Protein AF-A0AAV4AFJ2-F1 (afdb_monomer_lite)

Radius of gyration: 14.66 Å; chains: 1; bounding box: 30×30×42 Å

Structure (mmCIF, N/CA/C/O backbone):
data_AF-A0AAV4AFJ2-F1
#
_entry.id   AF-A0AAV4AFJ2-F1
#
loop_
_atom_site.group_PDB
_atom_site.id
_atom_site.type_symbol
_atom_site.label_atom_id
_atom_site.label_alt_id
_atom_site.label_comp_id
_atom_site.label_asym_id
_atom_site.label_entity_id
_atom_site.label_seq_id
_atom_site.pdbx_PDB_ins_code
_atom_site.Cartn_x
_atom_site.Cartn_y
_atom_site.Cartn_z
_atom_site.occupancy
_atom_site.B_iso_or_equiv
_atom_site.auth_seq_id
_atom_site.auth_comp_id
_atom_site.auth_asym_id
_atom_site.auth_atom_id
_atom_site.pdbx_PDB_model_num
ATOM 1 N N . MET A 1 1 ? 9.706 7.459 7.595 1.00 44.84 1 MET A N 1
ATOM 2 C CA . MET A 1 1 ? 10.750 7.930 6.658 1.00 44.84 1 MET A CA 1
ATOM 3 C C . MET A 1 1 ? 10.017 8.641 5.539 1.00 44.84 1 MET A C 1
ATOM 5 O O . MET A 1 1 ? 9.090 8.034 5.045 1.00 44.84 1 MET A O 1
ATOM 9 N N . ASN A 1 2 ? 10.366 9.877 5.167 1.00 52.25 2 ASN A N 1
ATOM 10 C CA . ASN A 1 2 ? 9.759 10.516 3.989 1.00 52.25 2 ASN A CA 1
ATOM 11 C C . ASN A 1 2 ? 10.309 9.824 2.738 1.00 52.25 2 ASN A C 1
ATOM 13 O O . ASN A 1 2 ? 11.428 10.129 2.323 1.00 52.25 2 ASN A O 1
ATOM 17 N N . TYR A 1 3 ? 9.566 8.870 2.184 1.00 62.06 3 TYR A N 1
ATOM 18 C CA . TYR A 1 3 ? 9.943 8.241 0.928 1.00 62.06 3 TYR A CA 1
ATOM 19 C C . TYR A 1 3 ? 9.547 9.154 -0.242 1.00 62.06 3 TYR A C 1
ATOM 21 O O . TYR A 1 3 ? 8.507 9.818 -0.216 1.00 62.06 3 TYR A O 1
ATOM 29 N N . GLY A 1 4 ? 10.395 9.229 -1.263 1.00 70.25 4 GLY A N 1
ATOM 30 C CA . GLY A 1 4 ? 10.150 9.995 -2.479 1.00 70.25 4 GLY A CA 1
ATOM 31 C C . GLY A 1 4 ? 10.763 9.267 -3.665 1.00 70.25 4 GLY A C 1
ATOM 32 O O . GLY A 1 4 ? 11.885 8.780 -3.558 1.00 70.25 4 GLY A O 1
ATOM 33 N N . ASN A 1 5 ? 10.017 9.188 -4.766 1.00 81.81 5 ASN A N 1
ATOM 34 C CA . ASN A 1 5 ? 10.494 8.562 -5.996 1.00 81.81 5 ASN A CA 1
ATOM 35 C C . ASN A 1 5 ? 11.553 9.448 -6.664 1.00 81.81 5 ASN A C 1
ATOM 37 O O . ASN A 1 5 ? 11.414 10.673 -6.730 1.00 81.81 5 ASN A O 1
ATOM 41 N N . THR A 1 6 ? 12.607 8.820 -7.169 1.00 87.44 6 THR A N 1
ATOM 42 C CA . THR A 1 6 ? 13.637 9.456 -7.994 1.00 87.44 6 THR A CA 1
ATOM 43 C C . THR A 1 6 ? 13.087 9.850 -9.367 1.00 87.44 6 THR A C 1
ATOM 45 O O . THR A 1 6 ? 12.026 9.390 -9.787 1.00 87.44 6 THR A O 1
ATOM 48 N N . ALA A 1 7 ? 13.810 10.708 -10.095 1.00 86.50 7 ALA A N 1
ATOM 49 C CA . ALA A 1 7 ? 13.428 11.082 -11.459 1.00 86.50 7 ALA A CA 1
AT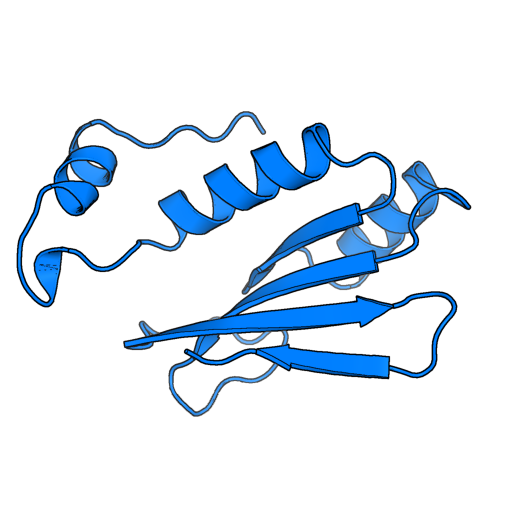OM 50 C C . ALA A 1 7 ? 13.344 9.859 -12.390 1.00 86.50 7 ALA A C 1
ATOM 52 O O . ALA A 1 7 ? 12.420 9.779 -13.195 1.00 86.50 7 ALA A O 1
ATOM 53 N N . ASP A 1 8 ? 14.258 8.900 -12.229 1.00 85.75 8 ASP A N 1
ATOM 54 C CA . ASP A 1 8 ? 14.280 7.662 -13.011 1.00 85.75 8 ASP A CA 1
ATOM 55 C C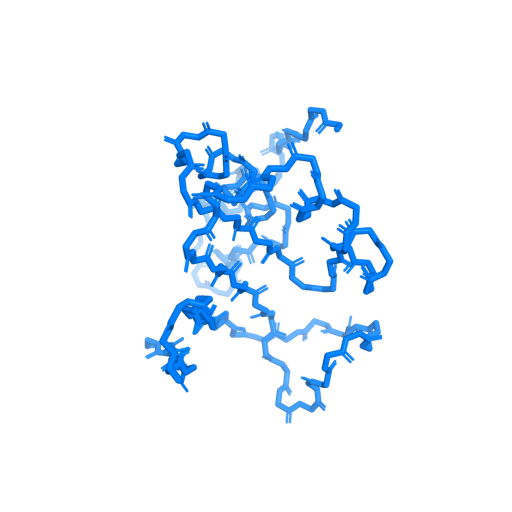 . ASP A 1 8 ? 13.061 6.785 -12.707 1.00 85.75 8 ASP A C 1
ATOM 57 O O . ASP A 1 8 ? 12.411 6.298 -13.625 1.00 85.75 8 ASP A O 1
ATOM 61 N N . GLU A 1 9 ? 12.697 6.638 -11.430 1.00 85.56 9 GLU A N 1
ATOM 62 C CA . GLU A 1 9 ? 11.477 5.924 -11.032 1.00 85.56 9 GLU A CA 1
ATOM 63 C C . GLU A 1 9 ? 10.235 6.609 -11.611 1.00 85.56 9 GLU A C 1
ATOM 65 O O . GLU A 1 9 ? 9.411 5.969 -12.257 1.00 85.56 9 GLU A O 1
ATOM 70 N N . MET A 1 10 ? 10.143 7.935 -11.505 1.00 86.81 10 MET A N 1
ATOM 71 C CA . MET A 1 10 ? 9.027 8.684 -12.085 1.00 86.81 10 MET A CA 1
ATOM 72 C C . MET A 1 10 ? 8.955 8.569 -13.616 1.00 86.81 10 MET A C 1
ATOM 74 O O . MET A 1 10 ? 7.856 8.602 -14.167 1.00 86.81 10 MET A O 1
ATOM 78 N N . ALA A 1 11 ? 10.085 8.406 -14.312 1.00 87.06 11 ALA A N 1
ATOM 79 C CA . ALA A 1 11 ? 10.113 8.228 -15.764 1.00 87.06 11 ALA A CA 1
ATOM 80 C C . ALA A 1 11 ? 9.483 6.897 -16.216 1.00 87.06 11 ALA A C 1
ATOM 82 O O . ALA A 1 11 ? 8.905 6.834 -17.304 1.00 87.06 11 ALA A O 1
ATOM 83 N N . VAL A 1 12 ? 9.515 5.859 -15.372 1.00 85.75 12 VAL A N 1
ATOM 84 C CA . VAL A 1 12 ? 8.851 4.567 -15.631 1.00 85.75 12 VAL A CA 1
ATOM 85 C C . VAL A 1 12 ? 7.347 4.760 -15.853 1.00 85.75 12 VAL A C 1
ATOM 87 O O . VAL A 1 12 ? 6.780 4.147 -16.750 1.00 85.75 12 VAL A O 1
ATOM 90 N N . LEU A 1 13 ? 6.704 5.689 -15.133 1.00 84.50 13 LEU A N 1
ATOM 91 C CA . LEU A 1 13 ? 5.270 5.988 -15.294 1.00 84.50 13 LEU A CA 1
ATOM 92 C C . LEU A 1 13 ? 4.903 6.523 -16.688 1.00 84.50 13 LEU A C 1
ATOM 94 O O . LEU A 1 13 ? 3.741 6.467 -17.081 1.00 84.50 13 LEU A O 1
ATOM 98 N N . CYS A 1 14 ? 5.879 7.065 -17.416 1.00 86.31 14 CYS A N 1
ATOM 99 C CA . CYS A 1 14 ? 5.705 7.619 -18.757 1.00 86.31 14 CYS A CA 1
ATOM 100 C C . CYS A 1 14 ? 6.124 6.641 -19.868 1.00 86.31 14 CYS A C 1
ATOM 102 O O . CYS A 1 14 ? 6.107 7.016 -21.039 1.00 86.31 14 CYS A O 1
ATOM 104 N N . SER A 1 15 ? 6.555 5.428 -19.513 1.00 84.88 15 SER A N 1
ATOM 105 C CA . SER A 1 15 ? 6.997 4.410 -20.472 1.00 84.88 15 SER A CA 1
ATOM 106 C C . SER A 1 15 ? 5.802 3.666 -21.085 1.00 84.88 15 SER A C 1
ATOM 108 O O . SER A 1 15 ? 4.663 3.853 -20.664 1.00 84.88 15 SER A O 1
ATOM 110 N N . GLU A 1 16 ? 6.039 2.811 -22.080 1.00 81.06 16 GLU A N 1
ATOM 111 C CA . GLU A 1 16 ? 4.997 1.991 -22.715 1.00 81.06 16 GLU A CA 1
ATOM 112 C C . GLU A 1 16 ? 5.236 0.492 -22.475 1.00 81.06 16 GLU A C 1
ATOM 114 O O . GLU A 1 16 ? 6.359 0.043 -22.244 1.00 81.06 16 GLU A O 1
ATOM 119 N N . GLY A 1 17 ? 4.170 -0.310 -22.541 1.00 74.44 17 GLY A N 1
ATOM 120 C CA . GLY A 1 17 ? 4.260 -1.765 -22.410 1.00 74.44 17 GLY A CA 1
ATOM 121 C C . GLY A 1 17 ? 4.694 -2.232 -21.015 1.00 74.44 17 GLY A C 1
ATOM 122 O O . GLY A 1 17 ? 4.227 -1.719 -20.000 1.00 74.44 17 GLY A O 1
ATOM 123 N N . GLN A 1 18 ? 5.559 -3.249 -20.960 1.00 67.00 18 GLN A N 1
ATOM 124 C CA . GLN A 1 18 ? 6.032 -3.838 -19.696 1.00 67.00 18 GLN A CA 1
ATOM 125 C C . GLN A 1 18 ? 6.981 -2.915 -18.921 1.00 67.00 18 GLN A C 1
ATOM 127 O O . GLN A 1 18 ? 7.083 -3.027 -17.702 1.00 67.00 18 GLN A O 1
ATOM 132 N N . ASP A 1 19 ? 7.610 -1.958 -19.605 1.00 74.06 19 ASP A N 1
ATOM 133 C CA . ASP A 1 19 ? 8.475 -0.958 -18.978 1.00 74.06 19 ASP A CA 1
ATOM 134 C C . ASP A 1 19 ? 7.672 0.135 -18.251 1.00 74.06 19 ASP A C 1
ATOM 136 O O . ASP A 1 19 ? 8.253 0.936 -17.532 1.00 74.06 19 ASP A O 1
ATOM 140 N N . CYS A 1 20 ? 6.339 0.158 -18.394 1.00 78.31 20 CYS A N 1
ATOM 141 C CA . CYS A 1 20 ? 5.428 1.066 -17.682 1.00 78.31 20 CYS A CA 1
ATOM 142 C C . CYS A 1 20 ? 4.925 0.497 -16.339 1.00 78.31 20 CYS A C 1
ATOM 144 O O . CYS A 1 20 ? 4.058 1.074 -15.679 1.00 78.31 20 CYS A O 1
ATOM 146 N N . TRP A 1 21 ? 5.400 -0.680 -15.921 1.00 84.00 21 TRP A N 1
ATOM 147 C CA . TRP A 1 21 ? 4.884 -1.303 -14.704 1.00 84.00 21 TRP A CA 1
ATOM 148 C C . TRP A 1 21 ? 5.236 -0.500 -13.457 1.00 84.00 21 TRP A C 1
ATOM 150 O O . TRP A 1 21 ? 6.367 -0.053 -13.263 1.00 84.00 21 TRP A O 1
ATOM 160 N N . LEU A 1 22 ? 4.251 -0.356 -12.568 1.00 85.62 22 LEU A N 1
ATOM 161 C CA . LEU A 1 22 ? 4.467 0.294 -11.284 1.00 85.62 22 LEU A CA 1
ATOM 162 C C . LEU A 1 22 ? 5.524 -0.475 -10.488 1.00 85.62 22 LEU A C 1
ATOM 164 O O . LEU A 1 22 ? 5.412 -1.685 -10.285 1.00 85.62 22 LEU A O 1
ATOM 168 N N . LEU A 1 23 ? 6.537 0.248 -10.021 1.00 84.75 23 LEU A N 1
ATOM 169 C CA . LEU A 1 23 ? 7.546 -0.263 -9.106 1.00 84.75 23 LEU A CA 1
ATOM 170 C C . LEU A 1 23 ? 6.987 -0.317 -7.680 1.00 84.75 23 LEU A C 1
ATOM 172 O O . LEU A 1 23 ? 6.101 0.460 -7.315 1.00 84.75 23 LEU A O 1
ATOM 176 N 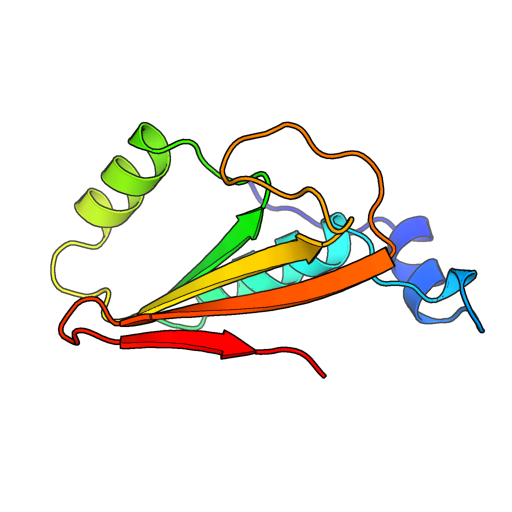N . SER A 1 24 ? 7.566 -1.167 -6.828 1.00 83.50 24 SER A N 1
ATOM 177 C CA . SER A 1 24 ? 7.222 -1.210 -5.397 1.00 83.50 24 SER A CA 1
ATOM 178 C C . SER A 1 24 ? 7.416 0.142 -4.704 1.00 83.50 24 SER A C 1
ATOM 180 O O . SER A 1 24 ? 6.712 0.440 -3.741 1.00 83.50 24 SER A O 1
ATOM 182 N N . SER A 1 25 ? 8.339 0.972 -5.199 1.00 84.38 25 SER A N 1
ATOM 183 C CA . SER A 1 25 ? 8.577 2.336 -4.723 1.00 84.38 25 SER A CA 1
ATOM 184 C C . SER A 1 25 ? 7.386 3.259 -4.983 1.00 84.38 25 SER A C 1
ATOM 186 O O . SER A 1 25 ? 6.939 3.952 -4.068 1.00 84.38 25 SER A O 1
ATOM 188 N N . HIS A 1 26 ? 6.781 3.175 -6.173 1.00 87.62 26 HIS A N 1
ATOM 189 C CA . HIS A 1 26 ? 5.561 3.915 -6.512 1.00 87.62 26 HIS A CA 1
ATOM 190 C C . HIS A 1 26 ? 4.404 3.540 -5.594 1.00 87.62 26 HIS A C 1
ATOM 192 O O . HIS A 1 26 ? 3.733 4.417 -5.046 1.00 87.62 26 HIS A O 1
ATOM 198 N N . ILE A 1 27 ? 4.198 2.236 -5.404 1.00 88.69 27 ILE A N 1
ATOM 199 C CA . ILE A 1 27 ? 3.136 1.710 -4.548 1.00 88.69 27 ILE A CA 1
ATOM 200 C C . ILE A 1 27 ? 3.370 2.127 -3.093 1.00 88.69 27 ILE A C 1
ATOM 202 O O . ILE A 1 27 ? 2.473 2.682 -2.465 1.00 88.69 27 ILE A O 1
ATOM 206 N N . SER A 1 28 ? 4.580 1.939 -2.566 1.00 87.38 28 SER A N 1
ATOM 207 C CA . SER A 1 28 ? 4.919 2.312 -1.185 1.00 87.38 28 SER A CA 1
ATOM 208 C C . SER A 1 28 ? 4.703 3.802 -0.929 1.00 87.38 28 SER A C 1
ATOM 210 O O . SER A 1 28 ? 4.076 4.168 0.064 1.00 87.38 28 SER A O 1
ATOM 212 N N . TRP A 1 29 ? 5.152 4.659 -1.852 1.00 87.88 29 TRP A N 1
ATOM 213 C CA . TRP A 1 29 ? 4.926 6.100 -1.775 1.00 87.88 29 TRP A CA 1
ATOM 214 C C . TRP A 1 29 ? 3.432 6.444 -1.757 1.00 87.88 29 TRP A C 1
ATOM 216 O O . TRP A 1 29 ? 2.980 7.203 -0.899 1.00 87.88 29 TRP A O 1
ATOM 226 N N . LEU A 1 30 ? 2.650 5.868 -2.676 1.00 90.94 30 LEU A N 1
ATOM 227 C CA . LEU A 1 30 ? 1.214 6.120 -2.773 1.00 90.94 30 LEU A CA 1
ATOM 228 C C . LEU A 1 30 ? 0.478 5.698 -1.495 1.00 90.94 30 LEU A C 1
ATOM 230 O O . LEU A 1 30 ? -0.354 6.449 -0.985 1.00 90.94 30 LEU A O 1
ATOM 234 N N . LEU A 1 31 ? 0.798 4.521 -0.954 1.00 90.75 31 LEU A N 1
ATOM 235 C CA . LEU A 1 31 ? 0.167 3.997 0.257 1.00 90.75 31 LEU A CA 1
ATOM 236 C C . LEU A 1 31 ? 0.584 4.773 1.510 1.00 90.75 31 LEU A C 1
ATOM 238 O O . LEU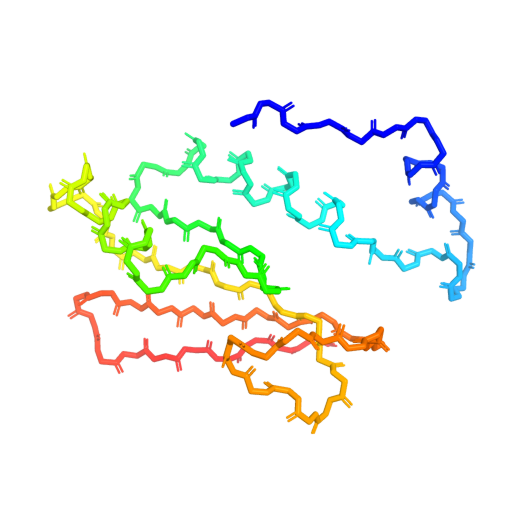 A 1 31 ? -0.243 4.969 2.400 1.00 90.75 31 LEU A O 1
ATOM 242 N N . GLU A 1 32 ? 1.811 5.297 1.569 1.00 87.88 32 GLU A N 1
ATOM 243 C CA . GLU A 1 32 ? 2.212 6.231 2.625 1.00 87.88 32 GLU A CA 1
ATOM 244 C C . GLU A 1 32 ? 1.342 7.496 2.580 1.00 87.88 32 GLU A C 1
ATOM 246 O O . GLU A 1 32 ? 0.786 7.904 3.603 1.00 87.88 32 GLU A O 1
ATOM 251 N N . LYS A 1 33 ? 1.147 8.090 1.391 1.00 90.62 33 LYS A N 1
ATOM 252 C CA . LYS A 1 33 ? 0.258 9.255 1.236 1.00 90.62 33 LYS A CA 1
ATOM 253 C C . LYS A 1 33 ? -1.184 8.922 1.601 1.00 90.62 33 LYS A C 1
ATOM 255 O O . LYS A 1 33 ? -1.798 9.687 2.339 1.00 90.62 33 LYS A O 1
ATOM 260 N N . ALA A 1 34 ? -1.695 7.770 1.176 1.00 91.25 34 ALA A N 1
ATOM 261 C CA . ALA A 1 34 ? -3.034 7.319 1.542 1.00 91.25 34 ALA A CA 1
ATOM 262 C C . ALA A 1 34 ? -3.187 7.150 3.065 1.00 91.25 34 ALA A C 1
ATOM 264 O O . ALA A 1 34 ? -4.151 7.648 3.632 1.00 91.25 34 ALA A O 1
ATOM 265 N N . THR A 1 35 ? -2.209 6.548 3.744 1.00 89.19 35 THR A N 1
ATOM 266 C CA . THR A 1 35 ? -2.208 6.351 5.209 1.00 89.19 35 THR A CA 1
ATOM 267 C C . THR A 1 35 ? -2.156 7.662 5.997 1.00 89.19 35 THR A C 1
ATOM 269 O O . THR A 1 35 ? -2.624 7.732 7.136 1.00 89.19 35 THR A O 1
ATOM 272 N N . ILE A 1 36 ? -1.540 8.700 5.424 1.00 87.75 36 ILE A N 1
ATOM 273 C CA . ILE A 1 36 ? -1.520 10.049 6.003 1.00 87.75 36 ILE A CA 1
ATOM 274 C C . ILE A 1 36 ? -2.864 10.750 5.768 1.00 87.75 36 ILE A C 1
ATOM 276 O O . ILE A 1 36 ? -3.364 11.428 6.662 1.00 87.75 36 ILE A O 1
ATOM 280 N N . SER A 1 37 ? -3.447 10.601 4.577 1.00 90.38 37 SER A N 1
ATOM 281 C CA . SER A 1 37 ? -4.703 11.260 4.203 1.00 90.38 37 SER A CA 1
ATOM 282 C C . SER A 1 37 ? -5.955 10.591 4.777 1.00 90.38 37 SER A C 1
ATOM 284 O O . SER A 1 37 ? -6.982 11.254 4.897 1.00 90.38 37 SER A O 1
ATOM 286 N N . GLN A 1 38 ? -5.890 9.306 5.125 1.00 89.69 38 GLN A N 1
ATOM 287 C CA . GLN A 1 38 ? -7.011 8.527 5.649 1.00 89.69 38 GLN A CA 1
ATOM 288 C C . GLN A 1 38 ? -6.820 8.266 7.145 1.00 89.69 38 GLN A C 1
ATOM 290 O O . GLN A 1 38 ? -5.968 7.476 7.548 1.00 89.69 38 GLN A O 1
ATOM 295 N N . ALA A 1 39 ? -7.628 8.922 7.980 1.00 86.19 39 ALA A N 1
ATOM 296 C CA . ALA A 1 39 ? -7.510 8.819 9.437 1.00 86.19 39 ALA A CA 1
ATOM 297 C C . ALA A 1 39 ? -7.817 7.406 9.966 1.00 86.19 39 ALA A C 1
ATOM 299 O O . ALA A 1 39 ? -7.176 6.947 10.908 1.00 86.19 39 ALA A O 1
ATOM 300 N N . GLU A 1 40 ? -8.771 6.713 9.338 1.00 91.25 40 GLU A N 1
ATOM 301 C CA . GLU A 1 40 ? -9.283 5.415 9.800 1.00 91.25 40 GLU A CA 1
ATOM 302 C C . GLU A 1 40 ? -8.695 4.219 9.037 1.00 91.25 40 GLU A C 1
ATOM 304 O O . GLU A 1 40 ? -9.141 3.084 9.219 1.00 91.25 40 GLU A O 1
ATOM 309 N N . ALA A 1 41 ? -7.691 4.452 8.188 1.00 90.69 41 ALA A N 1
ATOM 310 C CA . ALA A 1 41 ? -7.080 3.410 7.378 1.00 90.69 41 ALA A CA 1
ATOM 311 C C . ALA A 1 41 ? -5.557 3.374 7.515 1.00 90.69 41 ALA A C 1
ATOM 313 O O . ALA A 1 41 ? -4.893 4.398 7.694 1.00 90.69 41 ALA A O 1
ATOM 314 N N . ILE A 1 42 ? -4.999 2.171 7.392 1.00 90.00 42 ILE A N 1
ATOM 315 C CA . ILE A 1 42 ? -3.561 1.962 7.212 1.00 90.00 42 ILE A CA 1
ATOM 316 C C . ILE A 1 42 ? -3.357 1.237 5.887 1.00 90.00 42 ILE A C 1
ATOM 318 O O . ILE A 1 42 ? -3.946 0.185 5.651 1.00 90.00 42 ILE A O 1
ATOM 322 N N . CYS A 1 43 ? -2.503 1.794 5.037 1.00 91.00 43 CYS A N 1
ATOM 323 C CA . CYS A 1 43 ? -2.196 1.266 3.717 1.00 91.00 43 CYS A CA 1
ATOM 324 C C . CYS A 1 43 ? -0.727 0.830 3.659 1.00 91.00 43 CYS A C 1
ATOM 326 O O . CYS A 1 43 ? 0.167 1.613 3.979 1.00 91.00 43 CYS A O 1
ATOM 328 N N . LEU A 1 44 ? -0.464 -0.409 3.243 1.00 88.12 44 LEU A N 1
ATOM 329 C CA . LEU A 1 44 ? 0.853 -1.045 3.328 1.00 88.12 44 LEU A CA 1
ATOM 330 C C . LEU A 1 44 ? 1.204 -1.784 2.039 1.00 88.12 44 LEU A C 1
ATOM 332 O O . LEU A 1 44 ? 0.387 -2.526 1.500 1.00 88.12 44 LEU A O 1
ATOM 336 N N . CYS A 1 45 ? 2.437 -1.612 1.565 1.00 85.94 45 CYS A N 1
ATOM 337 C CA . CYS A 1 45 ? 2.987 -2.420 0.479 1.00 85.94 45 CYS A CA 1
ATOM 338 C C . CYS A 1 45 ? 3.712 -3.631 1.072 1.00 85.94 45 CYS A C 1
ATOM 340 O O . CYS A 1 45 ? 4.470 -3.473 2.028 1.00 85.94 45 CYS A O 1
ATOM 342 N N . LEU A 1 46 ? 3.509 -4.818 0.503 1.00 80.06 46 LEU A N 1
ATOM 343 C CA . LEU A 1 46 ? 4.221 -6.036 0.869 1.00 80.06 46 LEU A CA 1
ATOM 344 C C . LEU A 1 46 ? 5.426 -6.297 -0.062 1.00 80.06 46 LEU A C 1
ATOM 346 O O . LEU A 1 46 ? 5.341 -5.979 -1.252 1.00 80.06 46 LEU A O 1
ATOM 350 N N . PRO A 1 47 ? 6.533 -6.883 0.446 1.00 67.56 47 PRO A N 1
ATOM 351 C CA . PRO A 1 47 ? 6.794 -7.188 1.855 1.00 67.56 47 PRO A CA 1
ATOM 352 C C . PRO A 1 47 ? 6.928 -5.896 2.674 1.00 67.56 47 PRO A C 1
ATOM 354 O O . PRO A 1 47 ? 7.694 -4.999 2.332 1.00 67.56 47 PRO A O 1
ATOM 357 N N . GLY A 1 48 ? 6.106 -5.802 3.715 1.00 67.69 48 GLY A N 1
ATOM 358 C CA . GLY A 1 48 ? 5.883 -4.588 4.489 1.00 67.69 48 GLY A CA 1
ATOM 359 C C . GLY A 1 48 ? 6.367 -4.753 5.924 1.00 67.69 48 GLY A C 1
ATOM 360 O O . GLY A 1 48 ? 7.153 -5.666 6.192 1.00 67.69 48 GLY A O 1
ATOM 361 N N . PRO A 1 49 ? 5.900 -3.901 6.852 1.00 69.50 49 PRO A N 1
ATOM 362 C CA . PRO A 1 49 ? 6.257 -4.026 8.256 1.00 69.50 49 PRO A CA 1
ATOM 363 C C . PRO A 1 49 ? 5.965 -5.432 8.782 1.00 69.50 49 PRO A C 1
ATOM 365 O O . PRO A 1 49 ? 4.946 -6.045 8.448 1.00 69.50 49 PRO A O 1
ATOM 368 N N . GLY A 1 50 ? 6.873 -5.943 9.614 1.00 74.94 50 GLY A N 1
ATOM 369 C CA . GLY A 1 50 ? 6.679 -7.227 10.282 1.00 74.94 50 GLY A CA 1
ATOM 370 C C . GLY A 1 50 ? 5.458 -7.203 11.216 1.00 74.94 50 GLY A C 1
ATOM 371 O O . GLY A 1 50 ? 4.954 -6.127 11.551 1.00 74.94 50 GLY A O 1
ATOM 372 N N . PRO A 1 51 ? 4.988 -8.369 11.698 1.00 77.44 51 PRO A N 1
ATOM 373 C CA . PRO A 1 51 ? 3.848 -8.445 12.616 1.00 77.44 51 PRO A CA 1
ATOM 374 C C . PRO A 1 51 ? 3.986 -7.536 13.849 1.00 77.44 51 PRO A C 1
ATOM 376 O O . PRO A 1 51 ? 3.010 -6.932 14.283 1.00 77.44 51 PRO A O 1
ATOM 379 N N . GLU A 1 52 ? 5.203 -7.392 14.378 1.00 80.94 52 GLU A N 1
ATOM 380 C CA . GLU A 1 52 ? 5.502 -6.532 15.530 1.00 80.94 52 GLU A CA 1
ATOM 381 C C . GLU A 1 52 ? 5.350 -5.038 15.203 1.00 80.94 52 GLU A C 1
ATOM 383 O O . GLU A 1 52 ? 4.745 -4.290 15.968 1.00 80.94 52 GLU A O 1
ATOM 388 N N . GLU A 1 53 ? 5.847 -4.594 14.046 1.00 80.88 53 GLU A N 1
ATOM 389 C CA . GLU A 1 53 ? 5.723 -3.203 13.588 1.00 80.88 53 GLU A CA 1
ATOM 390 C C . GLU A 1 53 ? 4.269 -2.848 13.262 1.00 80.88 53 GLU A C 1
ATOM 392 O O . GLU A 1 53 ? 3.793 -1.769 13.617 1.00 80.88 53 GLU A O 1
ATOM 397 N N . LEU A 1 54 ? 3.538 -3.785 12.652 1.00 78.94 54 LEU A N 1
ATOM 398 C CA . LEU A 1 54 ? 2.093 -3.697 12.459 1.00 78.94 54 LEU A CA 1
ATOM 399 C C . LEU A 1 54 ? 1.365 -3.527 13.790 1.00 78.94 54 LEU A C 1
ATOM 401 O O . LEU A 1 54 ? 0.530 -2.635 13.930 1.00 78.94 54 LEU A O 1
ATOM 405 N N . GLN A 1 55 ? 1.707 -4.347 14.784 1.00 81.56 55 GLN A N 1
ATOM 406 C CA . GLN A 1 55 ? 1.116 -4.251 16.111 1.00 81.56 55 GLN A CA 1
ATOM 407 C C . GLN A 1 55 ? 1.403 -2.887 16.750 1.00 81.56 55 GLN A C 1
ATOM 409 O O . GLN A 1 55 ? 0.488 -2.269 17.289 1.00 81.56 55 GLN A O 1
ATOM 414 N N . GLN A 1 56 ? 2.630 -2.371 16.644 1.00 83.19 56 GLN A N 1
ATOM 415 C CA . GLN A 1 56 ? 2.968 -1.030 17.134 1.00 83.19 56 GLN A CA 1
ATOM 416 C C . GLN A 1 56 ? 2.169 0.066 16.416 1.00 83.19 56 GLN A C 1
ATOM 418 O O . GLN A 1 56 ? 1.619 0.950 17.074 1.00 83.19 56 GLN A O 1
ATOM 423 N N . LEU A 1 57 ? 2.024 -0.011 15.090 1.00 78.50 57 LEU A N 1
ATOM 424 C CA . LEU A 1 57 ? 1.191 0.918 14.319 1.00 78.50 57 LEU A CA 1
ATOM 425 C C . LEU A 1 57 ? -0.265 0.902 14.804 1.00 78.50 57 LEU A C 1
ATOM 427 O O . LEU A 1 57 ? -0.840 1.963 15.055 1.00 78.50 57 LEU A O 1
ATOM 431 N N . PHE A 1 58 ? -0.827 -0.284 15.031 1.00 79.44 58 PHE A N 1
ATOM 432 C CA . PHE A 1 58 ? -2.155 -0.444 15.621 1.00 79.44 58 PHE A CA 1
ATOM 433 C C . PHE A 1 58 ? -2.271 0.178 17.012 1.00 79.44 58 PHE A C 1
ATOM 435 O O . PHE A 1 58 ? -3.257 0.856 17.300 1.00 79.44 58 PHE A O 1
ATOM 442 N N . LEU A 1 59 ? -1.264 -0.015 17.867 1.00 83.12 59 LEU A N 1
ATOM 443 C CA . LEU A 1 59 ? -1.238 0.559 19.212 1.00 83.12 59 LEU A CA 1
ATOM 444 C C . LEU A 1 59 ? -1.211 2.092 19.174 1.00 83.12 59 LEU A C 1
ATOM 446 O O . LEU A 1 59 ? -1.941 2.734 19.925 1.00 83.12 59 LEU A O 1
ATOM 450 N N . THR A 1 60 ? -0.428 2.688 18.268 1.00 82.44 60 THR A N 1
ATOM 451 C CA . THR A 1 60 ? -0.341 4.155 18.137 1.00 82.44 60 THR A CA 1
ATOM 452 C C . THR A 1 60 ? -1.629 4.811 17.639 1.00 82.44 60 THR A C 1
ATOM 454 O O . THR A 1 60 ? -1.845 5.993 17.898 1.00 82.44 60 THR A O 1
ATOM 457 N N . ARG A 1 61 ? -2.492 4.060 16.945 1.00 81.06 61 ARG A N 1
ATOM 458 C CA . ARG A 1 61 ? -3.760 4.543 16.375 1.00 81.06 61 ARG A CA 1
ATOM 459 C C . ARG A 1 61 ? -4.984 3.861 17.006 1.00 81.06 61 ARG A C 1
ATOM 461 O O . ARG A 1 61 ? -6.022 3.711 16.358 1.00 81.06 61 ARG A O 1
ATOM 468 N N . GLN A 1 62 ? -4.849 3.416 18.260 1.00 70.50 62 GLN A N 1
ATOM 469 C CA . GLN A 1 62 ? -5.848 2.610 18.965 1.00 70.50 62 GLN A CA 1
ATOM 470 C C . GLN A 1 62 ? -7.265 3.194 18.867 1.00 70.50 62 GLN A C 1
ATOM 472 O O . GLN A 1 62 ? -7.508 4.343 19.233 1.00 70.50 62 GLN A O 1
ATOM 477 N N . GLY A 1 63 ? -8.200 2.370 18.385 1.00 73.44 63 GLY A N 1
ATOM 478 C CA . GLY A 1 63 ? -9.625 2.698 18.278 1.00 73.44 63 GLY A CA 1
ATOM 479 C C . GLY A 1 63 ? -10.016 3.588 17.094 1.00 73.44 63 GLY A C 1
ATOM 480 O O . GLY A 1 63 ? -11.193 3.897 16.955 1.00 73.44 63 GLY A O 1
ATOM 481 N N . GLN A 1 64 ? -9.066 4.005 16.250 1.00 84.62 64 GLN A N 1
ATOM 482 C CA . GLN A 1 64 ? -9.347 4.835 15.070 1.00 84.62 64 GLN A CA 1
ATOM 483 C C . GLN A 1 64 ? -9.300 4.039 13.764 1.00 84.62 64 GLN A C 1
ATOM 485 O O . GLN A 1 64 ? -9.970 4.400 12.803 1.00 84.62 64 GLN A O 1
ATOM 490 N N . ILE A 1 65 ? -8.516 2.960 13.717 1.00 89.31 65 ILE A N 1
ATOM 491 C CA . ILE A 1 65 ? -8.338 2.167 12.498 1.00 89.31 65 ILE A CA 1
ATOM 492 C C . ILE A 1 65 ? -9.489 1.191 12.316 1.00 89.31 65 ILE A C 1
ATOM 494 O O . ILE A 1 65 ? -9.678 0.289 13.129 1.00 89.31 65 ILE A O 1
ATOM 498 N N . LYS A 1 66 ? -10.194 1.347 11.198 1.00 90.69 66 LYS A N 1
ATOM 499 C CA . LYS A 1 66 ? -11.282 0.467 10.766 1.00 90.69 66 LYS A CA 1
ATOM 500 C C . LYS A 1 66 ? -10.876 -0.446 9.622 1.00 90.69 66 LYS A C 1
ATOM 502 O O . LYS A 1 66 ? -11.442 -1.527 9.485 1.00 90.69 66 LYS A O 1
ATOM 507 N N . THR A 1 67 ? -9.890 -0.040 8.822 1.00 90.94 67 THR A N 1
ATOM 508 C CA . THR A 1 67 ? -9.538 -0.759 7.595 1.00 90.94 67 THR A CA 1
ATOM 509 C C . THR A 1 67 ? -8.032 -0.838 7.390 1.00 90.94 67 THR A C 1
ATOM 511 O O . THR A 1 67 ? -7.305 0.144 7.556 1.00 90.94 67 THR A O 1
ATOM 514 N N . LEU A 1 68 ? -7.561 -2.010 6.975 1.00 90.38 68 LEU A N 1
ATOM 515 C CA . LEU A 1 68 ? -6.217 -2.204 6.448 1.00 90.38 68 LEU A CA 1
ATOM 516 C C . LEU A 1 68 ? -6.279 -2.455 4.951 1.00 90.38 68 LEU A C 1
ATOM 518 O O . LEU A 1 68 ? -7.058 -3.283 4.487 1.00 90.38 68 LEU A O 1
ATOM 522 N N . PHE A 1 69 ? -5.401 -1.788 4.219 1.00 92.00 69 PHE A N 1
ATOM 523 C CA . PHE A 1 69 ? -5.166 -2.026 2.805 1.00 92.00 69 PHE A CA 1
ATOM 524 C C . PHE A 1 69 ? -3.760 -2.593 2.639 1.00 92.00 69 PHE A C 1
ATOM 526 O O . PHE A 1 69 ? -2.782 -1.949 3.014 1.00 92.00 69 PHE A O 1
ATOM 533 N N . PHE A 1 70 ? -3.646 -3.778 2.054 1.00 89.81 70 PHE A N 1
ATOM 534 C CA . PHE A 1 70 ? -2.371 -4.382 1.690 1.00 89.81 70 PHE A CA 1
ATOM 535 C C . PHE A 1 70 ? -2.269 -4.469 0.178 1.00 89.81 70 PHE A C 1
ATOM 537 O O . PHE A 1 70 ? -3.134 -5.053 -0.465 1.00 89.81 70 PHE A O 1
ATOM 544 N N . VAL A 1 71 ? -1.194 -3.942 -0.393 1.00 89.75 71 VAL A N 1
ATOM 545 C CA . VAL A 1 71 ? -0.863 -4.168 -1.799 1.00 89.75 71 VAL A CA 1
ATOM 546 C C . VAL A 1 71 ? 0.322 -5.108 -1.861 1.00 89.75 71 VAL A C 1
ATOM 548 O O . VAL A 1 71 ? 1.333 -4.867 -1.207 1.00 89.75 71 VAL A O 1
ATOM 551 N N . THR A 1 72 ? 0.217 -6.175 -2.643 1.00 86.44 72 THR A N 1
ATOM 552 C CA . THR A 1 72 ? 1.328 -7.108 -2.858 1.00 86.44 72 THR A CA 1
ATOM 553 C C . THR A 1 72 ? 1.578 -7.298 -4.338 1.00 86.44 72 THR A C 1
ATOM 555 O O . THR A 1 72 ? 0.651 -7.252 -5.150 1.00 86.44 72 THR A O 1
ATOM 558 N N . ASN A 1 73 ? 2.844 -7.516 -4.681 1.00 83.00 73 ASN A N 1
ATOM 559 C CA . ASN A 1 73 ? 3.212 -7.939 -6.018 1.00 83.00 73 ASN A CA 1
ATOM 560 C C . ASN A 1 73 ? 3.042 -9.461 -6.089 1.00 83.00 73 ASN A C 1
ATOM 562 O O . ASN A 1 73 ? 3.752 -10.200 -5.418 1.00 83.00 73 ASN A O 1
ATOM 566 N N . ASN A 1 74 ? 2.041 -9.936 -6.815 1.00 70.88 74 ASN A N 1
ATOM 567 C CA . ASN A 1 74 ? 1.757 -11.351 -6.937 1.00 70.88 74 ASN A CA 1
ATOM 568 C C . ASN A 1 74 ? 2.672 -11.982 -7.999 1.00 70.88 74 ASN A C 1
ATOM 570 O O . ASN A 1 74 ? 2.586 -11.667 -9.186 1.00 70.88 74 ASN A O 1
ATOM 574 N N . ASP A 1 75 ? 3.527 -12.911 -7.572 1.00 67.19 75 ASP A N 1
ATOM 575 C CA . ASP A 1 75 ? 4.267 -13.818 -8.461 1.00 67.19 75 ASP A CA 1
ATOM 576 C C . ASP A 1 75 ? 3.614 -15.212 -8.581 1.00 67.19 75 ASP A C 1
ATOM 578 O O . ASP A 1 75 ? 4.166 -16.108 -9.218 1.00 67.19 75 ASP A O 1
ATOM 582 N N . GLY A 1 76 ? 2.446 -15.409 -7.958 1.00 57.12 76 GLY A N 1
ATOM 583 C CA . GLY A 1 76 ? 1.719 -16.676 -7.897 1.00 57.12 76 GLY A CA 1
ATOM 584 C C . GLY A 1 76 ? 2.147 -17.620 -6.767 1.00 57.12 76 GLY A C 1
ATOM 585 O O . GLY A 1 76 ? 1.553 -18.689 -6.640 1.00 57.12 76 GLY A O 1
ATOM 586 N N . THR A 1 77 ? 3.151 -17.268 -5.947 1.00 55.12 77 THR A N 1
ATOM 587 C CA . THR A 1 77 ? 3.740 -18.193 -4.947 1.00 55.12 77 THR A CA 1
ATOM 588 C C . THR A 1 77 ? 4.000 -17.619 -3.548 1.00 55.12 77 THR A C 1
ATOM 590 O O . THR A 1 77 ? 3.908 -18.337 -2.562 1.00 55.12 77 THR A O 1
ATOM 593 N N . SER A 1 78 ? 4.263 -16.332 -3.404 1.00 52.34 78 SER A N 1
ATOM 594 C CA . SER A 1 78 ? 3.248 -15.417 -2.886 1.00 52.34 78 SER A CA 1
ATOM 595 C C . SER A 1 78 ? 2.894 -15.311 -1.381 1.00 52.34 78 SER A C 1
ATOM 597 O O . SER A 1 78 ? 1.916 -14.626 -1.098 1.00 52.34 78 SER A O 1
ATOM 599 N N . PHE A 1 79 ? 3.525 -15.984 -0.405 1.00 51.81 79 PHE A N 1
ATOM 600 C CA . PHE A 1 79 ? 3.017 -15.974 0.995 1.00 51.81 79 PHE A CA 1
ATOM 601 C C . PHE A 1 79 ? 3.388 -14.708 1.797 1.00 51.8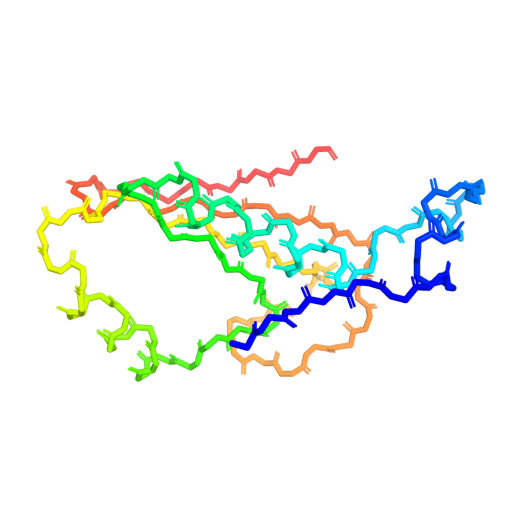1 79 PHE A C 1
ATOM 603 O O . PHE A 1 79 ? 4.470 -14.141 1.621 1.00 51.81 79 PHE A O 1
ATOM 610 N N . PHE A 1 80 ? 2.514 -14.292 2.729 1.00 48.03 80 PHE A N 1
ATOM 611 C CA . PHE A 1 80 ? 2.750 -13.171 3.656 1.00 48.03 80 PHE A CA 1
ATOM 612 C C . PHE A 1 80 ? 4.127 -13.309 4.338 1.00 48.03 80 PHE A C 1
ATOM 614 O O . PHE A 1 80 ? 4.478 -14.390 4.808 1.00 48.03 80 PHE A O 1
ATOM 621 N N . ALA A 1 81 ? 4.904 -12.222 4.390 1.00 44.25 81 ALA A N 1
ATOM 622 C CA . ALA A 1 81 ? 6.244 -12.159 4.994 1.00 44.25 81 ALA A CA 1
ATOM 623 C C . ALA A 1 81 ? 7.355 -13.012 4.336 1.00 44.25 81 ALA A C 1
ATOM 625 O O . ALA A 1 81 ? 8.416 -13.197 4.933 1.00 44.25 81 ALA A O 1
ATOM 626 N N . THR A 1 82 ? 7.176 -13.478 3.095 1.00 46.28 82 THR A N 1
ATOM 627 C CA . THR A 1 82 ? 8.303 -14.005 2.307 1.00 46.28 82 THR A CA 1
ATOM 628 C C . THR A 1 82 ? 8.980 -12.880 1.510 1.00 46.28 82 THR A C 1
ATOM 630 O O . THR A 1 82 ? 8.287 -12.058 0.910 1.00 46.28 82 THR A O 1
ATOM 633 N N . PRO A 1 83 ? 10.323 -12.783 1.494 1.00 45.31 83 PRO A N 1
ATOM 634 C CA . PRO A 1 83 ? 11.019 -11.846 0.617 1.00 45.31 83 PRO A CA 1
ATOM 635 C C . PRO A 1 83 ? 10.804 -12.280 -0.841 1.00 45.31 83 PRO A C 1
ATOM 637 O O . PRO A 1 83 ? 11.372 -13.275 -1.291 1.00 45.31 83 PRO A O 1
ATOM 640 N N . GLN A 1 84 ? 9.933 -11.573 -1.561 1.00 53.22 84 GLN A N 1
ATOM 641 C CA . GLN A 1 84 ? 9.493 -11.973 -2.898 1.00 53.22 84 GLN A CA 1
ATOM 642 C C . GLN A 1 84 ? 10.459 -11.566 -4.011 1.00 53.22 84 GLN A C 1
ATOM 644 O O . GLN A 1 84 ? 11.112 -10.520 -3.979 1.00 53.22 84 GLN A O 1
ATOM 649 N N . ARG A 1 85 ? 10.498 -12.429 -5.033 1.00 51.62 85 ARG A N 1
ATOM 650 C CA . ARG A 1 85 ? 11.016 -12.139 -6.373 1.00 51.62 85 ARG A CA 1
ATOM 651 C C . ARG A 1 85 ? 10.025 -11.233 -7.120 1.00 51.62 85 ARG A C 1
ATOM 653 O O . ARG A 1 85 ? 8.882 -11.082 -6.714 1.00 51.62 85 ARG A O 1
ATOM 660 N N . ARG A 1 86 ? 10.482 -10.621 -8.220 1.00 57.94 86 ARG A N 1
ATOM 661 C CA . ARG A 1 86 ? 9.676 -9.747 -9.093 1.00 57.94 86 ARG A CA 1
ATOM 662 C C . ARG A 1 86 ? 8.454 -10.508 -9.631 1.00 57.94 86 ARG A C 1
ATOM 664 O O . ARG 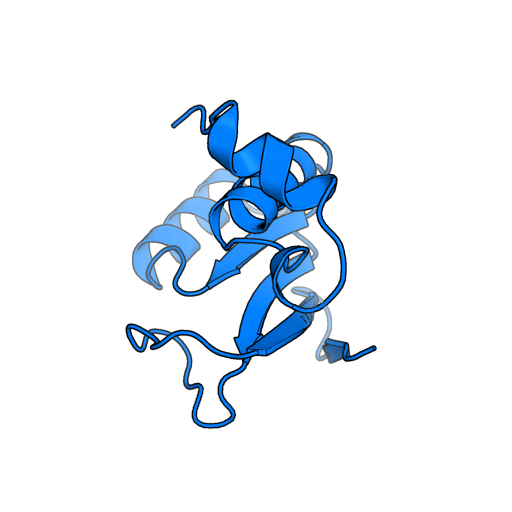A 1 86 ? 8.612 -11.299 -10.559 1.00 57.94 86 ARG A O 1
ATOM 671 N N . GLY A 1 87 ? 7.274 -10.279 -9.063 1.00 66.19 87 GLY A N 1
ATOM 672 C CA . GLY A 1 87 ? 6.020 -10.676 -9.696 1.00 66.19 87 GLY A CA 1
ATOM 673 C C . GLY A 1 87 ? 5.638 -9.709 -10.819 1.00 66.19 87 GLY A C 1
ATOM 674 O O . GLY A 1 87 ? 6.307 -8.694 -11.054 1.00 66.19 87 GLY A O 1
ATOM 675 N N . CYS A 1 88 ? 4.584 -10.060 -11.548 1.00 77.19 88 CYS A N 1
ATOM 676 C CA . CYS A 1 88 ? 4.125 -9.328 -12.727 1.00 77.19 88 CYS A CA 1
ATOM 677 C C . CYS A 1 88 ? 2.778 -8.634 -12.556 1.00 77.19 88 CYS A C 1
ATOM 679 O O . CYS A 1 88 ? 2.237 -8.090 -13.517 1.00 77.19 88 CYS A O 1
ATOM 681 N N . HIS A 1 89 ? 2.228 -8.682 -11.348 1.00 84.50 89 HIS A N 1
ATOM 682 C CA . HIS A 1 89 ? 0.845 -8.322 -11.116 1.00 84.50 89 HIS A CA 1
ATOM 683 C C . HIS A 1 89 ? 0.668 -7.713 -9.735 1.00 84.50 89 HIS A C 1
ATOM 685 O O . HIS A 1 89 ? 1.242 -8.204 -8.767 1.00 84.50 89 HIS A O 1
ATOM 691 N N . TRP A 1 90 ? -0.121 -6.652 -9.625 1.00 87.44 90 TRP A N 1
ATOM 692 C CA . TRP A 1 90 ? -0.395 -5.995 -8.350 1.00 87.44 90 TRP A CA 1
ATOM 693 C C . TRP A 1 90 ? -1.803 -6.332 -7.898 1.00 87.44 90 TRP A C 1
ATOM 695 O O . TRP A 1 90 ? -2.746 -6.208 -8.670 1.00 87.44 90 TRP A O 1
ATOM 705 N N . VAL A 1 91 ? -1.944 -6.720 -6.636 1.00 89.75 91 VAL A N 1
ATOM 706 C CA . VAL A 1 91 ? -3.249 -7.057 -6.057 1.00 89.75 91 VAL A CA 1
ATOM 707 C C . VAL A 1 91 ? -3.454 -6.298 -4.760 1.00 89.75 91 VAL A C 1
ATOM 709 O O . VAL A 1 91 ? -2.492 -6.024 -4.034 1.00 89.75 91 VAL A O 1
ATOM 712 N N . LEU A 1 92 ? -4.710 -5.961 -4.476 1.00 91.25 92 LEU A N 1
ATOM 713 C CA . LEU A 1 92 ? -5.119 -5.261 -3.266 1.00 91.25 92 LEU A CA 1
ATOM 714 C C . LEU A 1 92 ? -5.906 -6.215 -2.369 1.00 91.25 92 LEU A C 1
ATOM 716 O O . LEU A 1 92 ? -6.837 -6.883 -2.808 1.00 91.25 92 LEU A O 1
ATOM 720 N N . ILE A 1 93 ? -5.547 -6.249 -1.094 1.00 90.75 93 ILE A N 1
ATOM 721 C CA . ILE A 1 93 ? -6.256 -6.979 -0.051 1.00 90.75 93 ILE A CA 1
ATOM 722 C C . ILE A 1 93 ? -6.779 -5.951 0.944 1.00 90.75 93 ILE A C 1
ATOM 724 O O . ILE A 1 93 ? -6.020 -5.109 1.425 1.00 90.75 93 ILE A O 1
ATOM 728 N N . VAL A 1 94 ? -8.065 -6.026 1.261 1.00 92.19 94 VAL A N 1
ATOM 729 C CA . VAL A 1 94 ? -8.719 -5.147 2.232 1.00 92.19 94 VAL A CA 1
ATOM 730 C C . VAL A 1 94 ? -9.153 -5.981 3.424 1.00 92.19 94 VAL A C 1
ATOM 732 O O . VAL A 1 94 ? -9.774 -7.026 3.247 1.00 92.19 94 VAL A O 1
ATOM 735 N N . VAL A 1 95 ? -8.819 -5.534 4.629 1.00 90.50 95 VAL A N 1
ATOM 736 C CA . VAL A 1 95 ? -9.238 -6.172 5.881 1.00 90.50 95 VAL A CA 1
ATOM 737 C C . VAL A 1 95 ? -10.010 -5.152 6.697 1.00 90.50 95 VAL A C 1
ATOM 739 O O . VAL A 1 95 ? -9.449 -4.133 7.109 1.00 90.50 95 VAL A O 1
ATOM 742 N N . GLU A 1 96 ? -11.287 -5.423 6.939 1.00 91.25 96 GLU A N 1
ATOM 743 C CA . GLU A 1 96 ? -12.075 -4.657 7.899 1.00 91.25 96 GLU A CA 1
ATOM 744 C C . GLU A 1 96 ? -11.801 -5.178 9.311 1.00 91.25 96 GLU A C 1
ATOM 746 O O . GLU A 1 96 ? -11.829 -6.377 9.561 1.00 91.25 96 GLU A O 1
ATOM 751 N N . ILE A 1 97 ? -11.496 -4.279 10.246 1.00 86.38 97 ILE A N 1
ATOM 752 C CA . ILE A 1 97 ? -11.111 -4.653 11.615 1.00 86.38 97 ILE A CA 1
ATOM 753 C C . ILE A 1 97 ? -12.328 -4.991 12.473 1.00 86.38 97 ILE A C 1
ATOM 755 O O . ILE A 1 97 ? -12.258 -5.861 13.338 1.00 86.38 97 ILE A O 1
ATOM 759 N N . GLU A 1 98 ? -13.443 -4.308 12.230 1.00 83.44 98 GLU A N 1
ATOM 760 C CA . GLU A 1 98 ? -14.706 -4.546 12.937 1.00 83.44 98 GLU A CA 1
ATOM 761 C C . GLU A 1 98 ? -15.596 -5.575 12.218 1.00 83.44 98 GLU A C 1
ATOM 763 O O . GLU A 1 98 ? -16.556 -6.075 12.804 1.00 83.44 98 GLU A O 1
ATOM 768 N N . GLY A 1 99 ? -15.273 -5.902 10.963 1.00 80.12 99 GLY A N 1
ATOM 769 C CA . GLY A 1 99 ? -16.002 -6.853 10.129 1.00 80.12 99 GLY A CA 1
ATOM 770 C C . GLY A 1 99 ? -15.295 -8.210 10.019 1.00 80.12 99 GLY A C 1
ATOM 771 O O . GLY A 1 99 ? -14.100 -8.318 10.286 1.00 80.12 99 GLY A O 1
ATOM 772 N N . PRO A 1 100 ? -16.006 -9.275 9.614 1.00 75.25 100 PRO A N 1
ATOM 773 C CA . PRO A 1 100 ? -15.393 -10.570 9.317 1.00 75.25 100 PRO A CA 1
ATOM 774 C C . PRO A 1 100 ? -14.732 -10.620 7.927 1.00 75.25 100 PRO A C 1
ATOM 776 O O . PRO A 1 100 ? -14.207 -11.667 7.541 1.00 75.25 100 PRO A O 1
ATOM 779 N N . ASP A 1 101 ? -14.787 -9.529 7.161 1.00 86.44 101 ASP A N 1
ATOM 780 C CA . ASP A 1 101 ? -14.547 -9.564 5.726 1.00 86.44 101 ASP A CA 1
ATOM 781 C C . ASP A 1 101 ? -13.090 -9.249 5.367 1.00 86.44 101 ASP A C 1
ATOM 783 O O . ASP A 1 101 ? -12.520 -8.208 5.709 1.00 86.44 101 ASP A O 1
ATOM 787 N N . ILE A 1 102 ? -12.499 -10.184 4.622 1.00 91.56 102 ILE A N 1
ATOM 788 C CA . ILE A 1 102 ? -11.241 -10.005 3.903 1.00 91.56 102 ILE A CA 1
ATOM 789 C C . ILE A 1 102 ? -11.585 -10.004 2.419 1.00 91.56 102 ILE A C 1
ATOM 791 O O . ILE A 1 102 ? -12.050 -11.011 1.880 1.00 91.56 102 ILE A O 1
ATOM 795 N N . LEU A 1 103 ? -11.350 -8.878 1.756 1.00 92.69 103 LEU A N 1
ATOM 796 C CA . LEU A 1 103 ? -11.628 -8.710 0.335 1.00 92.69 103 LEU A CA 1
ATOM 797 C C . LEU A 1 103 ? -10.333 -8.824 -0.459 1.00 92.69 103 LEU A C 1
ATOM 799 O O . LEU A 1 103 ? -9.328 -8.198 -0.124 1.00 92.69 103 LEU A O 1
ATOM 803 N N . TYR A 1 104 ? -10.378 -9.606 -1.532 1.00 90.94 104 TYR A N 1
ATOM 804 C CA . TYR A 1 104 ? -9.312 -9.705 -2.519 1.00 90.94 104 TYR A CA 1
ATOM 805 C C . TYR A 1 104 ? -9.747 -8.992 -3.799 1.00 90.94 104 TYR A C 1
ATOM 807 O O . TYR A 1 104 ? -10.795 -9.312 -4.362 1.00 90.94 104 TYR A O 1
ATOM 815 N N . CYS A 1 105 ? -8.951 -8.025 -4.244 1.00 90.00 105 CYS A N 1
ATOM 816 C CA . CYS A 1 105 ? -9.222 -7.195 -5.408 1.00 90.00 105 CYS A CA 1
ATOM 817 C C . CYS A 1 105 ? -8.105 -7.365 -6.445 1.00 90.00 105 CYS A C 1
ATOM 819 O O . CYS A 1 105 ? -6.935 -7.079 -6.172 1.00 90.00 105 CYS A O 1
ATOM 821 N N . ASP A 1 106 ? -8.505 -7.801 -7.636 1.00 89.50 106 ASP A N 1
ATOM 822 C CA . ASP A 1 106 ? -7.663 -8.098 -8.794 1.00 89.50 106 ASP A CA 1
ATOM 823 C C . ASP A 1 106 ? -8.367 -7.538 -10.049 1.00 89.50 106 ASP A C 1
ATOM 825 O O . ASP A 1 106 ? -9.586 -7.697 -10.176 1.00 89.50 106 ASP A O 1
ATOM 829 N N . SER A 1 107 ? -7.636 -6.803 -10.896 1.00 89.31 107 SER A N 1
ATOM 830 C CA . SER A 1 107 ? -8.157 -6.014 -12.029 1.00 89.31 107 SER A CA 1
ATOM 831 C C . SER A 1 107 ? -7.829 -6.619 -13.385 1.00 89.31 107 SER A C 1
ATOM 833 O O . SER A 1 107 ? -6.635 -6.946 -13.574 1.00 89.31 107 SER A O 1
#

Sequence (107 aa):
MNYGNTADEMAVLCSEGQDCWLLSSHISWLLEKATISQAEAICLCLPGPGPEELQQLFLTRQGQIKTLFFVTNNDGTSFFATPQRRGCHWVLIVVEIEGPDILYCDS

Organism: NCBI:txid259542

Secondary structure (DSSP, 8-state):
------HHHHHHTT--GGGGPPPHHHHHHHHHHHHHH-TTEEEEESS-S-HHHHHHHHHHTTTT--EEEEEEEE-SS--TT------SEEEEEEEESSSS-EEEE--

pLDDT: mean 79.89, std 12.87, range [44.25, 92.69]

Foldseek 3Di:
DQQDDDPVLVVQCVDDDLSVDHDLSNQQNVQVVVCVVDLQEHEAEPVGDDPVVVVVVCVVSPPRHFKYKYKYQDQPVDDHNDPDDHHRAIKIWMDGPVDPDIDTGGD